Protein AF-A0AAV4LE42-F1 (afdb_monomer_lite)

Foldseek 3Di:
DDDDDDDDDDDPDPDPDDDDPDFAQADPVRHGDAQLKKWWFCCQPDPDDRHFIWTALHRQWIWGAPDPPGAIDIDGPVVCCVVGVRGPDIDDDPDRVVSNVVSVVSVVSSVVD

Sequence (113 aa):
MVLSVSVGTIFAATPKSIGGGGSSTSYENGVSMLAGDILVTQDTSSSGITGHAAIVVSPGSIVHIKGPGYHPEIVTYNWWKLNYPRTLKVIRFNDATKAAKAGQWALNYKTNY

Secondary structure (DSSP, 8-state):
-------------------S-----B-TTSPBP-TTPEEEE---SSTTS--EEEEEEETTEEEEE-STTPPEEEEEHHHHHHH---EEEEE--S-HHHHHHHHHHHHHHHHT-

Radius of gyration: 17.23 Å; chains: 1; bounding box: 29×34×69 Å

Organism: NCBI:txid2771369

pLDDT: mean 71.67, std 17.23, range [35.31, 89.06]

Structure (mmCIF, N/CA/C/O backbone):
data_AF-A0AAV4LE42-F1
#
_entry.id   AF-A0AAV4LE42-F1
#
loop_
_atom_site.group_PDB
_atom_site.id
_atom_site.type_symbol
_atom_site.label_atom_id
_atom_site.label_alt_id
_atom_site.label_comp_id
_atom_site.label_asym_id
_atom_site.label_entity_id
_atom_site.label_seq_id
_atom_site.pdbx_PDB_ins_code
_atom_site.Cartn_x
_atom_site.Cartn_y
_atom_site.Cartn_z
_atom_site.occupancy
_atom_site.B_iso_or_equiv
_atom_site.auth_seq_id
_atom_site.auth_comp_id
_atom_site.auth_asym_id
_atom_site.auth_atom_id
_atom_site.pdbx_PDB_model_num
ATOM 1 N N . MET A 1 1 ? -4.659 16.912 44.720 1.00 42.97 1 MET A N 1
ATOM 2 C CA . MET A 1 1 ? -4.212 16.011 43.639 1.00 42.97 1 MET A CA 1
ATOM 3 C C . MET A 1 1 ? -5.129 16.269 42.452 1.00 42.97 1 MET A C 1
ATOM 5 O O . MET A 1 1 ? -6.263 15.819 42.472 1.00 42.97 1 MET A O 1
ATOM 9 N N . VAL A 1 2 ? -4.723 17.130 41.519 1.00 40.06 2 VAL A N 1
ATOM 10 C CA . VAL A 1 2 ? -5.538 17.488 40.345 1.00 40.06 2 VAL A CA 1
ATOM 11 C C . VAL A 1 2 ? -5.049 16.671 39.152 1.00 40.06 2 VAL A C 1
ATOM 13 O O . VAL A 1 2 ? -3.871 16.730 38.809 1.00 40.06 2 VAL A O 1
ATOM 16 N N . LEU A 1 3 ? -5.937 15.852 38.586 1.00 35.31 3 LEU A N 1
ATOM 17 C CA . LEU A 1 3 ? -5.687 15.074 37.373 1.00 35.31 3 LEU A CA 1
ATOM 18 C C . LEU A 1 3 ? -5.762 16.020 36.167 1.00 35.31 3 LEU A C 1
ATOM 20 O O . LEU A 1 3 ? -6.830 16.542 35.852 1.00 35.31 3 LEU A O 1
ATOM 24 N N . SER A 1 4 ? -4.639 16.235 35.487 1.00 38.38 4 SER A N 1
ATOM 25 C CA . SER A 1 4 ? -4.608 16.922 34.195 1.00 38.38 4 SER A CA 1
ATOM 26 C C . SER A 1 4 ? -5.159 15.992 33.114 1.00 38.38 4 SER A C 1
ATOM 28 O O . SER A 1 4 ? -4.542 14.977 32.795 1.00 38.38 4 SER A O 1
ATOM 30 N N . VAL A 1 5 ? -6.311 16.329 32.535 1.00 42.12 5 VAL A N 1
ATOM 31 C CA . VAL A 1 5 ? -6.830 15.657 31.338 1.00 42.12 5 VAL A CA 1
ATOM 32 C C . VAL A 1 5 ? -6.302 16.417 30.126 1.00 42.12 5 VAL A C 1
ATOM 34 O O . VAL A 1 5 ? -6.681 17.560 29.884 1.00 42.12 5 VAL A O 1
ATOM 37 N N . SER A 1 6 ? -5.379 15.799 29.393 1.00 39.59 6 SER A N 1
ATOM 38 C CA . SER A 1 6 ? -4.873 16.339 28.131 1.00 39.59 6 SER A CA 1
ATOM 39 C C . SER A 1 6 ? -5.978 16.256 27.077 1.00 39.59 6 SER A C 1
ATOM 41 O O . SER A 1 6 ? -6.373 15.164 26.667 1.00 39.59 6 SER A O 1
ATOM 43 N N . VAL A 1 7 ? -6.508 17.406 26.661 1.00 44.97 7 VAL A N 1
ATOM 44 C CA . VAL A 1 7 ? -7.415 17.507 25.515 1.00 44.97 7 VAL A CA 1
ATOM 45 C C . VAL A 1 7 ? -6.556 17.427 24.257 1.00 44.97 7 VAL A C 1
ATOM 47 O O . VAL A 1 7 ? -5.870 18.381 23.898 1.00 44.97 7 VAL A O 1
ATOM 50 N N . GLY A 1 8 ? -6.560 16.264 23.607 1.00 35.75 8 GLY A N 1
ATOM 51 C CA . GLY A 1 8 ? -5.950 16.093 22.293 1.00 35.75 8 GLY A CA 1
ATOM 52 C C . GLY A 1 8 ? -6.700 16.935 21.264 1.00 35.75 8 GLY A C 1
ATOM 53 O O . GLY A 1 8 ? -7.886 16.719 21.022 1.00 35.75 8 GLY A O 1
ATOM 54 N N . THR A 1 9 ? -6.014 17.911 20.677 1.00 43.16 9 THR A N 1
ATOM 55 C CA . THR A 1 9 ? -6.531 18.760 19.604 1.00 43.16 9 THR A CA 1
ATOM 56 C C . THR A 1 9 ? -7.027 17.901 18.442 1.00 43.16 9 THR A C 1
ATOM 58 O O . THR A 1 9 ? -6.264 17.150 17.834 1.00 43.16 9 THR A O 1
ATOM 61 N N . ILE A 1 10 ? -8.313 18.023 18.118 1.00 38.31 10 ILE A N 1
ATOM 62 C CA . ILE A 1 10 ? -8.925 17.402 16.944 1.00 38.31 10 ILE A CA 1
ATOM 63 C C . ILE A 1 10 ? -8.524 18.259 15.738 1.00 38.31 10 ILE A C 1
ATOM 65 O O . ILE A 1 10 ? -9.052 19.353 15.545 1.00 38.31 10 ILE A O 1
ATOM 69 N N . PHE A 1 11 ? -7.552 17.813 14.942 1.00 42.44 11 PHE A N 1
ATOM 70 C CA . PHE A 1 11 ? -7.213 18.498 13.695 1.00 42.44 11 PHE A CA 1
ATOM 71 C C . PHE A 1 11 ? -8.274 18.187 12.634 1.00 42.44 11 PHE A C 1
ATOM 73 O O . PHE A 1 11 ? -8.238 17.150 11.976 1.00 42.44 11 PHE A O 1
ATOM 80 N N . ALA A 1 12 ? -9.212 19.117 12.451 1.00 42.84 12 ALA A N 1
ATOM 81 C CA . ALA A 1 12 ? -9.988 19.237 11.225 1.00 42.84 12 ALA A CA 1
ATOM 82 C C . ALA A 1 12 ? -9.087 19.865 10.150 1.00 42.84 12 ALA A C 1
ATOM 84 O O . ALA A 1 12 ? -8.972 21.084 10.053 1.00 42.84 12 ALA A O 1
ATOM 85 N N . ALA A 1 13 ? -8.409 19.033 9.363 1.00 39.25 13 ALA A N 1
ATOM 86 C CA . ALA A 1 13 ? -7.745 19.486 8.14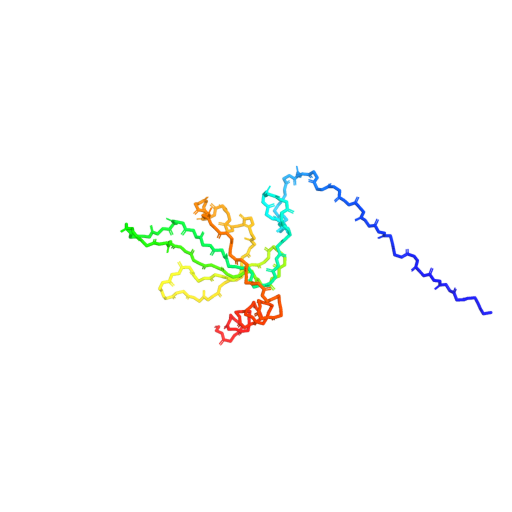9 1.00 39.25 13 ALA A CA 1
ATOM 87 C C . ALA A 1 13 ? -8.661 19.187 6.961 1.00 39.25 13 ALA A C 1
ATOM 89 O O . ALA A 1 13 ? -8.878 18.031 6.610 1.00 39.25 13 ALA A O 1
ATOM 90 N N . THR A 1 14 ? -9.187 20.229 6.321 1.00 50.03 14 THR A N 1
ATOM 91 C CA . THR A 1 14 ? -9.559 20.148 4.909 1.00 50.03 14 THR A CA 1
ATOM 92 C C . THR A 1 14 ? -8.254 20.002 4.118 1.00 50.03 14 THR A C 1
ATOM 94 O O . THR A 1 14 ? -7.420 20.909 4.173 1.00 50.03 14 THR A O 1
ATOM 97 N N . PRO A 1 15 ? -7.986 18.892 3.403 1.00 47.41 15 PRO A N 1
ATOM 98 C CA . PRO A 1 15 ? -6.754 18.817 2.635 1.00 47.41 15 PRO A CA 1
ATOM 99 C C . PRO A 1 15 ? -6.891 19.672 1.370 1.00 47.41 15 PRO A C 1
ATOM 101 O O . PRO A 1 15 ? -7.374 19.229 0.330 1.00 47.41 15 PRO A O 1
ATOM 104 N N . LYS A 1 16 ? -6.435 20.925 1.465 1.00 45.72 16 LYS A N 1
ATOM 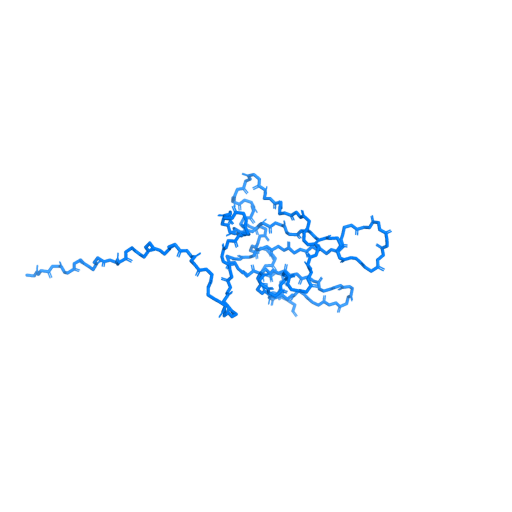105 C CA . LYS A 1 16 ? -5.981 21.715 0.321 1.00 45.72 16 LYS A CA 1
ATOM 106 C C . LYS A 1 16 ? -4.637 21.135 -0.114 1.00 45.72 16 LYS A C 1
ATOM 108 O O . LYS A 1 16 ? -3.665 21.200 0.632 1.00 45.72 16 LYS A O 1
ATOM 113 N N . SER A 1 17 ? -4.611 20.543 -1.305 1.00 42.53 17 SER A N 1
ATOM 114 C CA . SER A 1 17 ? -3.416 19.944 -1.900 1.00 42.53 17 SER A CA 1
ATOM 115 C C . SER A 1 17 ? -2.323 21.006 -2.070 1.00 42.53 17 SER A C 1
ATOM 117 O O . SER A 1 17 ? -2.450 21.913 -2.893 1.00 42.53 17 SER A O 1
ATOM 119 N N . ILE A 1 18 ? -1.273 20.920 -1.252 1.00 43.75 18 ILE A N 1
ATOM 120 C CA . ILE A 1 18 ? -0.014 21.642 -1.436 1.00 43.75 18 ILE A CA 1
ATOM 121 C C . ILE A 1 18 ? 1.009 20.592 -1.853 1.00 43.75 18 ILE A C 1
ATOM 123 O O . ILE A 1 18 ? 1.241 19.622 -1.135 1.00 43.75 18 ILE A O 1
ATOM 127 N N . GLY A 1 19 ? 1.569 20.776 -3.049 1.00 45.75 19 GLY A N 1
ATOM 128 C CA . GLY A 1 19 ? 2.579 19.904 -3.630 1.00 45.75 19 GLY A CA 1
ATOM 129 C C . GLY A 1 19 ? 3.749 19.673 -2.676 1.00 45.75 19 GLY A C 1
ATOM 130 O O . GLY A 1 19 ? 4.466 20.593 -2.299 1.00 45.75 19 GLY A O 1
ATOM 131 N N . GLY A 1 20 ? 3.923 18.414 -2.313 1.00 36.09 20 GLY A N 1
ATOM 132 C CA . GLY A 1 20 ? 5.030 17.854 -1.555 1.00 36.09 20 GLY A CA 1
ATOM 133 C C . GLY A 1 20 ? 4.809 16.348 -1.557 1.00 36.09 20 GLY A C 1
ATOM 134 O O . GLY A 1 20 ? 3.660 15.916 -1.508 1.00 36.09 20 GLY A O 1
ATOM 135 N N . GLY A 1 21 ? 5.862 15.543 -1.694 1.00 43.38 21 GLY A N 1
ATOM 136 C CA . GLY A 1 21 ? 5.797 14.076 -1.757 1.00 43.38 21 GLY A CA 1
ATOM 137 C C . GLY A 1 21 ? 5.320 13.421 -0.453 1.00 43.38 21 GLY A C 1
ATOM 138 O O . GLY A 1 21 ? 6.027 12.602 0.120 1.00 43.38 21 GLY A O 1
ATOM 139 N N . GLY A 1 22 ? 4.144 13.804 0.040 1.00 48.38 22 GLY A N 1
ATOM 140 C CA . GLY A 1 22 ? 3.448 13.218 1.171 1.00 48.38 22 GLY A CA 1
ATOM 141 C C . GLY A 1 22 ? 2.539 12.094 0.699 1.00 48.38 22 GLY A C 1
ATOM 142 O O . GLY A 1 22 ? 1.980 12.141 -0.394 1.00 48.38 22 GLY A O 1
ATOM 143 N N . SER A 1 23 ? 2.419 11.053 1.512 1.00 57.00 23 SER A N 1
ATOM 144 C CA . SER A 1 23 ? 1.556 9.913 1.230 1.00 57.00 23 SER A CA 1
ATOM 145 C C . SER A 1 23 ? 0.089 10.351 1.302 1.00 57.00 23 SER A C 1
ATOM 147 O O . SER A 1 23 ? -0.420 10.644 2.382 1.00 57.00 23 SER A O 1
ATOM 149 N N . SER A 1 24 ? -0.589 10.450 0.159 1.00 70.12 24 SER A N 1
ATOM 150 C CA . SER A 1 24 ? -2.027 10.729 0.123 1.00 70.12 24 SER A CA 1
ATOM 151 C C . SER A 1 24 ? -2.777 9.583 0.808 1.00 70.12 24 SER A C 1
ATOM 153 O O . SER A 1 24 ? -2.629 8.431 0.416 1.00 70.12 24 SER A O 1
ATOM 155 N N . THR A 1 25 ? -3.573 9.884 1.835 1.00 79.69 25 THR A N 1
ATOM 156 C CA . THR A 1 25 ? -4.330 8.886 2.620 1.00 79.69 25 THR A CA 1
ATOM 157 C C . THR A 1 25 ? -5.738 8.624 2.075 1.00 79.69 25 THR A C 1
ATOM 159 O O . THR A 1 25 ? -6.483 7.813 2.626 1.00 79.69 25 THR A O 1
ATOM 162 N N . SER A 1 26 ? -6.119 9.318 1.000 1.00 81.62 26 SER A N 1
ATOM 163 C CA . SER A 1 26 ? -7.416 9.219 0.325 1.00 81.62 26 SER A CA 1
ATOM 164 C C . SER A 1 26 ? -7.227 9.210 -1.194 1.00 81.62 26 SER A C 1
ATOM 166 O O . SER A 1 26 ? -6.241 9.741 -1.709 1.00 81.62 26 SER A O 1
ATOM 168 N N . TYR A 1 27 ? -8.177 8.605 -1.903 1.00 80.81 27 TYR A N 1
ATOM 169 C CA . TYR A 1 27 ? -8.264 8.633 -3.361 1.00 80.81 27 TYR A CA 1
ATOM 170 C C . TYR A 1 27 ? -8.740 10.007 -3.865 1.00 80.81 27 TYR A C 1
ATOM 172 O O . TYR A 1 27 ? -9.288 10.806 -3.108 1.00 80.81 27 TYR A O 1
ATOM 180 N N . GLU A 1 28 ? -8.596 10.264 -5.170 1.00 77.69 28 GLU A N 1
ATOM 181 C CA . GLU A 1 28 ? -8.984 11.541 -5.805 1.00 77.69 28 GLU A CA 1
ATOM 182 C C . GLU A 1 28 ? -10.477 11.868 -5.659 1.00 77.69 28 GLU A C 1
ATOM 184 O O . GLU A 1 28 ? -10.867 13.029 -5.672 1.00 77.69 28 GLU A O 1
ATOM 189 N N . ASN A 1 29 ? -11.319 10.844 -5.497 1.00 74.81 29 ASN A N 1
ATOM 190 C CA . ASN A 1 29 ? -12.755 10.996 -5.261 1.00 74.81 29 ASN A CA 1
ATOM 191 C C . ASN A 1 29 ? -13.105 11.272 -3.783 1.00 74.81 29 ASN A C 1
ATOM 193 O O . ASN A 1 29 ? -14.278 11.236 -3.421 1.00 74.81 29 ASN A O 1
ATOM 197 N N . GLY A 1 30 ? -12.105 11.487 -2.922 1.00 76.12 30 GLY A N 1
ATOM 198 C CA . GLY A 1 30 ? -12.280 11.734 -1.491 1.00 76.12 30 GLY A CA 1
ATOM 199 C C . GLY A 1 30 ? -12.528 10.480 -0.647 1.00 76.12 30 GLY A C 1
ATOM 200 O O . GLY A 1 30 ? -12.696 10.591 0.565 1.00 76.12 30 GLY A O 1
ATOM 201 N N . VAL A 1 31 ? -12.534 9.281 -1.240 1.00 81.62 31 VAL A N 1
ATOM 202 C CA . VAL A 1 31 ? -12.684 8.031 -0.486 1.00 81.62 31 VAL A CA 1
ATOM 203 C C . VAL A 1 31 ? -11.389 7.733 0.267 1.00 81.62 31 VAL A C 1
ATOM 205 O O . VAL A 1 31 ? -10.316 7.655 -0.329 1.00 81.62 31 VAL A O 1
ATOM 208 N N . SER A 1 32 ? -11.480 7.527 1.581 1.00 83.88 32 SER A N 1
ATOM 209 C CA . SER A 1 32 ? -10.322 7.162 2.402 1.00 83.88 32 SER A CA 1
ATOM 210 C C . SER A 1 32 ? -9.764 5.798 2.002 1.00 83.88 32 SER A C 1
ATOM 212 O O . SER A 1 32 ? -10.525 4.849 1.784 1.00 83.88 32 SER A O 1
ATOM 214 N N . MET A 1 33 ? -8.437 5.692 1.936 1.00 85.06 33 MET A N 1
ATOM 215 C CA . MET A 1 33 ? -7.749 4.440 1.629 1.00 85.06 33 MET A CA 1
ATOM 216 C C . MET A 1 33 ? -7.768 3.527 2.850 1.00 85.06 33 MET A C 1
ATOM 218 O O . MET A 1 33 ? -7.416 3.955 3.951 1.00 85.06 33 MET A O 1
ATOM 222 N N . LEU A 1 34 ? -8.151 2.266 2.656 1.00 85.12 34 LEU A N 1
ATOM 223 C CA .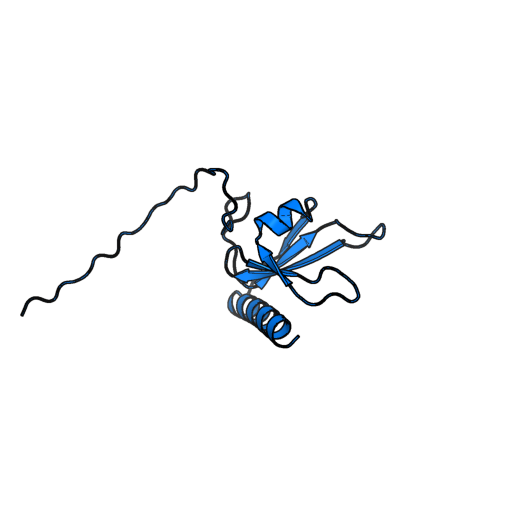 LEU A 1 34 ? -8.186 1.273 3.725 1.00 85.12 34 LEU A CA 1
ATOM 224 C C . LEU A 1 34 ? -7.288 0.087 3.389 1.00 85.12 34 LEU A C 1
ATOM 226 O O . LEU A 1 34 ? -7.107 -0.275 2.227 1.00 85.12 34 LEU A O 1
ATOM 230 N N . ALA A 1 35 ? -6.737 -0.531 4.433 1.00 84.94 35 ALA A N 1
ATOM 231 C CA . ALA A 1 35 ? -5.989 -1.769 4.288 1.00 84.94 35 ALA A CA 1
ATOM 232 C C . ALA A 1 35 ? -6.885 -2.854 3.667 1.00 84.94 35 ALA A C 1
ATOM 234 O O . ALA A 1 35 ? -8.003 -3.089 4.131 1.00 84.94 35 ALA A O 1
ATOM 235 N N . GLY A 1 36 ? -6.381 -3.510 2.625 1.00 82.06 36 GLY A N 1
ATOM 236 C CA . GLY A 1 36 ? -7.116 -4.498 1.842 1.00 82.06 36 GLY A CA 1
ATOM 237 C C . GLY A 1 36 ? -7.810 -3.961 0.595 1.00 82.06 36 GLY A C 1
ATOM 238 O O . GLY A 1 36 ? -8.404 -4.756 -0.131 1.00 82.06 36 GLY A O 1
ATOM 239 N N . ASP A 1 37 ? -7.742 -2.656 0.318 1.00 85.19 37 ASP A N 1
ATOM 240 C CA . ASP A 1 37 ? -8.165 -2.140 -0.982 1.00 85.19 37 ASP A CA 1
ATOM 241 C C . ASP A 1 37 ? -7.253 -2.682 -2.084 1.00 85.19 37 ASP A C 1
ATOM 243 O O . ASP A 1 37 ? -6.027 -2.637 -1.967 1.00 85.19 37 ASP A O 1
ATOM 247 N N . ILE A 1 38 ? -7.850 -3.163 -3.172 1.00 86.62 38 ILE A N 1
ATOM 248 C CA . ILE A 1 38 ? -7.126 -3.679 -4.333 1.00 86.62 38 ILE A CA 1
ATOM 249 C C . ILE A 1 38 ? -7.136 -2.610 -5.423 1.00 86.62 38 ILE A C 1
ATOM 251 O O . ILE A 1 38 ? -8.197 -2.145 -5.843 1.00 86.62 38 ILE A O 1
ATOM 255 N N . LEU A 1 39 ? -5.950 -2.239 -5.891 1.00 86.25 39 LEU A N 1
ATOM 256 C CA . LEU A 1 39 ? -5.738 -1.319 -7.002 1.00 86.25 39 LEU A CA 1
ATOM 257 C C . LEU A 1 39 ? -5.428 -2.128 -8.254 1.00 86.25 39 LEU A C 1
ATOM 259 O O . LEU A 1 39 ? -4.531 -2.967 -8.237 1.00 86.25 39 LEU A O 1
ATOM 263 N N . VAL A 1 40 ? -6.154 -1.862 -9.337 1.00 83.69 40 VAL A N 1
ATOM 264 C CA . VAL A 1 40 ? -5.936 -2.512 -10.635 1.00 83.69 40 VAL A CA 1
ATOM 265 C C . VAL A 1 40 ? -5.733 -1.448 -11.708 1.00 83.69 40 VAL A C 1
ATOM 267 O O . VAL A 1 40 ? -6.543 -0.522 -11.828 1.00 83.69 40 VAL A O 1
ATOM 270 N N . THR A 1 41 ? -4.667 -1.571 -12.498 1.00 79.19 41 THR A N 1
ATOM 271 C CA . THR A 1 41 ? -4.363 -0.674 -13.625 1.00 79.19 41 THR A CA 1
ATOM 272 C C . THR A 1 41 ? -4.559 -1.373 -14.971 1.00 79.19 41 THR A C 1
ATOM 274 O O . THR A 1 41 ? -4.7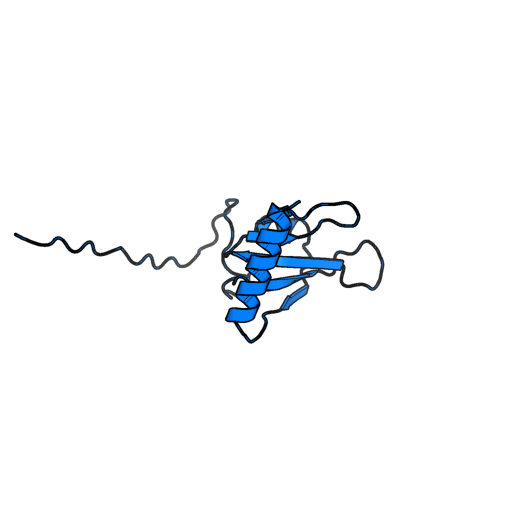14 -2.591 -15.048 1.00 79.19 41 THR A O 1
ATOM 277 N N . GLN A 1 42 ? -4.565 -0.596 -16.054 1.00 70.12 42 GLN A N 1
ATOM 278 C CA . GLN A 1 42 ? -4.451 -1.088 -17.436 1.00 70.12 42 GLN A CA 1
ATOM 279 C C . GLN A 1 42 ? -3.017 -0.984 -17.982 1.00 70.12 42 GLN A C 1
ATOM 281 O O . GLN A 1 42 ? -2.807 -1.109 -19.186 1.00 70.12 42 GLN A O 1
ATOM 286 N N . ASP A 1 43 ? -2.026 -0.733 -17.126 1.00 61.06 43 ASP A N 1
ATOM 287 C CA . ASP A 1 43 ? -0.631 -0.582 -17.543 1.00 61.06 43 ASP A CA 1
ATOM 288 C C . ASP A 1 43 ? 0.019 -1.963 -17.672 1.00 61.06 43 ASP A C 1
ATOM 290 O O . ASP A 1 43 ? 0.590 -2.478 -16.724 1.00 61.06 43 ASP A O 1
ATOM 294 N N . THR A 1 44 ? -0.142 -2.591 -18.836 1.00 57.44 44 THR A N 1
ATOM 295 C CA . THR A 1 44 ? 0.345 -3.944 -19.157 1.00 57.44 44 THR A CA 1
ATOM 296 C C . THR A 1 44 ? 1.429 -3.901 -20.242 1.00 57.44 44 THR A C 1
ATOM 298 O O . THR A 1 44 ? 1.426 -3.020 -21.102 1.00 57.44 44 THR A O 1
ATOM 301 N N . SER A 1 45 ? 2.336 -4.886 -20.234 1.00 54.09 45 SER A N 1
ATOM 302 C CA . SER A 1 45 ? 3.293 -5.177 -21.317 1.00 54.09 45 SER A CA 1
ATOM 303 C C . SER A 1 45 ? 2.703 -6.004 -22.478 1.00 54.09 45 SER A C 1
ATOM 305 O O . SER A 1 45 ? 3.394 -6.258 -23.461 1.00 54.09 45 SER A O 1
ATOM 307 N N . SER A 1 46 ? 1.438 -6.432 -22.384 1.00 48.59 46 SER A N 1
ATOM 308 C CA . SER A 1 46 ? 0.725 -7.270 -23.356 1.00 48.59 46 SER A CA 1
ATOM 309 C C . SER A 1 46 ? -0.742 -6.840 -23.539 1.00 48.59 46 SER A C 1
ATOM 311 O O . SER A 1 46 ? -1.509 -6.688 -22.584 1.00 48.59 46 SER A O 1
ATOM 313 N N . SER A 1 47 ? -1.147 -6.629 -24.789 1.00 44.06 47 SER A N 1
ATOM 314 C CA . SER A 1 47 ? -2.478 -6.166 -25.188 1.00 44.06 47 SER A CA 1
ATOM 315 C C . SER A 1 47 ? -3.587 -7.116 -24.701 1.00 44.06 47 SER A C 1
ATOM 317 O O . SER A 1 47 ? -3.731 -8.210 -25.236 1.00 44.06 47 SER A O 1
ATOM 319 N N . GLY A 1 48 ? -4.399 -6.697 -23.721 1.00 47.19 48 GLY A N 1
ATOM 320 C CA . GLY A 1 48 ? -5.644 -7.393 -23.347 1.00 47.19 48 GLY A CA 1
ATOM 321 C C . GLY A 1 48 ? -5.750 -7.939 -21.916 1.00 47.19 48 GLY A C 1
ATOM 322 O O . GLY A 1 48 ? -6.798 -8.476 -21.571 1.00 47.19 48 GLY A O 1
ATOM 323 N N . ILE A 1 49 ? -4.733 -7.775 -21.063 1.00 55.16 49 ILE A N 1
ATOM 324 C CA . ILE A 1 49 ? -4.782 -8.183 -19.646 1.00 55.16 49 ILE A CA 1
ATOM 325 C C . ILE A 1 49 ? -4.718 -6.933 -18.759 1.00 55.16 49 ILE A C 1
ATOM 327 O O . ILE A 1 49 ? -3.865 -6.077 -18.962 1.00 55.16 49 ILE A O 1
ATOM 331 N N . THR A 1 50 ? -5.620 -6.796 -17.784 1.00 57.97 50 THR A N 1
ATOM 332 C CA . THR A 1 50 ? -5.515 -5.793 -16.702 1.00 57.97 50 THR A CA 1
ATOM 333 C C . THR A 1 50 ? -4.110 -5.830 -16.096 1.00 57.97 50 THR A C 1
ATOM 335 O O . THR A 1 50 ? -3.663 -6.876 -15.636 1.00 57.97 50 THR A O 1
ATOM 338 N N . GLY A 1 51 ? -3.398 -4.710 -16.184 1.00 66.69 51 GLY A N 1
ATOM 339 C CA . GLY A 1 51 ? -1.953 -4.681 -16.368 1.00 66.69 51 GLY A CA 1
ATOM 340 C C . GLY A 1 51 ? -1.078 -4.528 -15.144 1.00 66.69 51 GLY A C 1
ATOM 341 O O . GLY A 1 51 ? 0.104 -4.832 -15.223 1.00 66.69 51 GLY A O 1
ATOM 342 N N . HIS A 1 52 ? -1.627 -4.166 -13.996 1.00 81.88 52 HIS A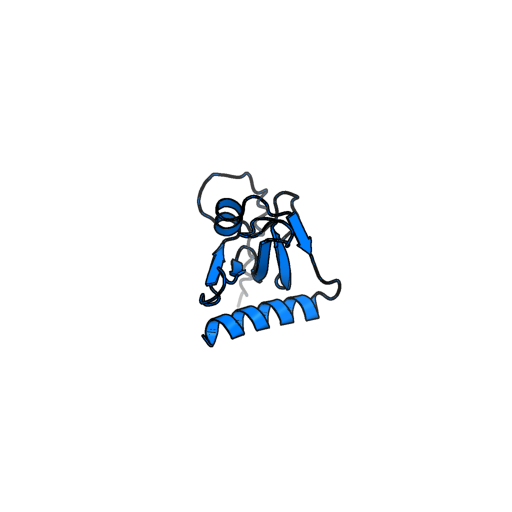 N 1
ATOM 343 C CA . HIS A 1 52 ? -0.882 -4.265 -12.749 1.00 81.88 52 HIS A CA 1
ATOM 344 C C . HIS A 1 52 ? -1.838 -4.303 -11.581 1.00 81.88 52 HIS A C 1
ATOM 346 O O . HIS A 1 52 ? -2.893 -3.665 -11.622 1.00 81.88 52 HIS A O 1
ATOM 352 N N . ALA A 1 53 ? -1.472 -5.036 -10.537 1.00 86.12 53 ALA A N 1
ATOM 353 C CA . ALA A 1 53 ? -2.271 -5.130 -9.330 1.00 86.12 5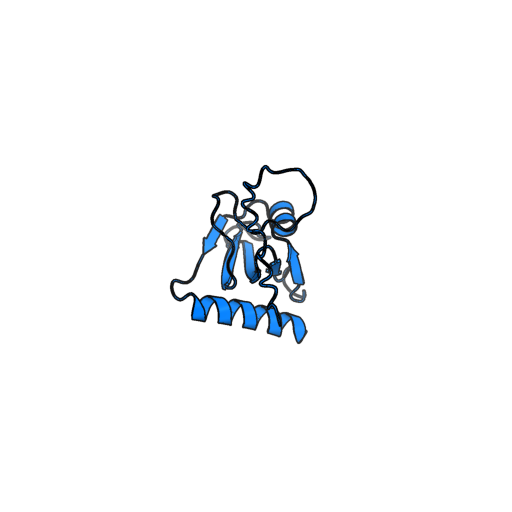3 ALA A CA 1
ATOM 354 C C . ALA A 1 53 ? -1.430 -4.786 -8.103 1.00 86.12 53 ALA A C 1
ATOM 356 O O . ALA A 1 53 ? -0.257 -5.149 -8.005 1.00 86.12 53 ALA A O 1
ATOM 357 N N . ALA A 1 54 ? -2.060 -4.100 -7.160 1.00 86.62 54 ALA A N 1
ATOM 358 C CA . ALA A 1 54 ? -1.485 -3.795 -5.865 1.00 86.62 54 ALA A CA 1
ATOM 359 C C . ALA A 1 54 ? -2.547 -3.858 -4.775 1.00 86.62 54 ALA A C 1
ATOM 361 O O . ALA A 1 54 ? -3.746 -3.769 -5.045 1.00 86.62 54 ALA A O 1
ATOM 362 N N . ILE A 1 55 ? -2.097 -4.003 -3.535 1.00 87.50 55 ILE A N 1
ATOM 363 C CA . ILE A 1 55 ? -2.957 -4.041 -2.356 1.00 87.50 55 ILE A CA 1
ATOM 364 C C . ILE A 1 55 ? -2.509 -2.991 -1.348 1.00 87.50 55 ILE A C 1
ATOM 366 O O . ILE A 1 55 ? -1.335 -2.900 -0.986 1.00 87.50 55 ILE A O 1
ATOM 370 N N . VAL A 1 56 ? -3.451 -2.177 -0.890 1.00 88.38 56 VAL A N 1
ATOM 371 C CA . VAL A 1 56 ? -3.206 -1.175 0.144 1.00 88.38 56 VAL A CA 1
ATOM 372 C C . VAL A 1 56 ? -2.988 -1.895 1.471 1.00 88.38 56 VAL A C 1
ATOM 374 O O . VAL A 1 56 ? -3.810 -2.710 1.889 1.00 88.38 56 VAL A O 1
ATOM 377 N N . VAL A 1 57 ? -1.882 -1.600 2.149 1.00 87.38 57 VAL A N 1
ATOM 378 C CA . VAL A 1 57 ? -1.540 -2.202 3.453 1.00 87.38 57 VAL A CA 1
ATOM 379 C C . VAL A 1 57 ? -1.780 -1.240 4.613 1.00 87.38 57 VAL A C 1
ATOM 381 O O . VAL A 1 57 ? -2.087 -1.665 5.724 1.00 87.38 57 VAL A O 1
ATOM 384 N N . SER A 1 58 ? -1.714 0.062 4.343 1.00 85.75 58 SER A N 1
ATOM 385 C CA . SER A 1 58 ? -2.099 1.143 5.252 1.00 85.75 58 SER A CA 1
ATOM 386 C C . SER A 1 58 ? -2.469 2.383 4.430 1.00 85.75 58 SER A C 1
ATOM 388 O O . SER A 1 58 ? -2.120 2.438 3.250 1.00 85.75 58 SER A O 1
ATOM 390 N N . PRO A 1 59 ? -3.138 3.400 5.001 1.00 85.12 59 PRO A N 1
ATOM 391 C CA . PRO A 1 59 ? -3.451 4.623 4.265 1.00 85.12 59 PRO A CA 1
ATOM 392 C C . PRO A 1 59 ? -2.203 5.218 3.597 1.00 85.12 59 PRO A C 1
ATOM 394 O O . PRO A 1 59 ? -1.209 5.500 4.263 1.00 85.12 59 PRO A O 1
ATOM 397 N N . GLY A 1 60 ? -2.248 5.347 2.270 1.00 83.88 60 GLY A N 1
ATOM 398 C CA . GLY A 1 60 ? -1.147 5.844 1.445 1.00 83.88 60 GLY A CA 1
ATOM 399 C C . GLY A 1 60 ? -0.013 4.854 1.145 1.00 83.88 60 GLY A C 1
ATOM 400 O O . GLY A 1 60 ? 0.791 5.143 0.261 1.00 83.88 60 GLY A O 1
ATOM 401 N N . SER A 1 61 ? 0.042 3.687 1.792 1.00 86.44 61 SER A N 1
ATOM 402 C CA . SER A 1 61 ? 1.065 2.661 1.542 1.00 86.44 61 SER A CA 1
ATOM 403 C C . SER A 1 61 ? 0.473 1.449 0.842 1.00 86.44 61 SER A C 1
ATOM 405 O O . SER A 1 61 ? -0.532 0.874 1.272 1.00 86.44 61 SER A O 1
ATOM 407 N N . ILE A 1 62 ? 1.144 1.020 -0.216 1.00 89.00 62 ILE A N 1
ATOM 408 C CA . ILE A 1 62 ? 0.664 -0.026 -1.105 1.00 89.00 62 ILE A CA 1
ATOM 409 C C . ILE A 1 62 ? 1.771 -1.041 -1.314 1.00 89.00 62 ILE A C 1
ATOM 411 O O . ILE A 1 62 ? 2.913 -0.659 -1.552 1.00 89.00 62 ILE A O 1
ATOM 415 N N . VAL A 1 63 ? 1.427 -2.323 -1.264 1.00 87.62 63 VAL A N 1
ATOM 416 C CA . VAL A 1 63 ? 2.311 -3.398 -1.704 1.00 87.62 63 VAL A CA 1
ATOM 417 C C . VAL A 1 63 ? 1.970 -3.758 -3.138 1.00 87.62 63 VAL A C 1
ATOM 419 O O . VAL A 1 63 ? 0.812 -4.030 -3.462 1.00 87.62 63 VAL A O 1
ATOM 422 N N . HIS A 1 64 ? 2.989 -3.790 -3.987 1.00 87.44 64 HIS A N 1
ATOM 423 C CA . HIS A 1 64 ? 2.868 -4.253 -5.360 1.00 87.44 64 HIS A CA 1
ATOM 424 C C . HIS A 1 64 ? 4.075 -5.099 -5.760 1.00 87.44 64 HIS A C 1
ATOM 426 O O . HIS A 1 64 ? 5.112 -5.069 -5.101 1.00 87.44 64 HIS A O 1
ATOM 432 N N . ILE A 1 65 ? 3.942 -5.859 -6.843 1.00 84.50 65 ILE A N 1
ATOM 433 C CA . ILE A 1 65 ? 5.031 -6.659 -7.410 1.00 84.50 65 ILE A CA 1
ATOM 434 C C . ILE A 1 65 ? 5.261 -6.141 -8.817 1.00 84.50 65 ILE A C 1
ATOM 436 O O . ILE A 1 65 ? 4.368 -6.259 -9.643 1.00 84.50 65 ILE A O 1
ATOM 440 N N . LYS A 1 66 ? 6.435 -5.565 -9.101 1.00 79.25 66 LYS A N 1
ATOM 441 C CA . LYS A 1 66 ? 6.731 -4.876 -10.373 1.00 79.25 66 LYS A CA 1
ATOM 442 C C . LYS A 1 66 ? 6.575 -5.756 -11.624 1.00 79.25 66 LYS A C 1
ATOM 444 O O . LYS A 1 66 ? 6.316 -5.223 -12.699 1.00 79.25 66 LYS A O 1
ATOM 449 N N . GLY A 1 67 ? 6.706 -7.071 -11.490 1.00 75.12 67 GLY A N 1
ATOM 450 C CA . GLY A 1 67 ? 6.531 -8.029 -12.576 1.00 75.12 67 GLY A CA 1
ATOM 451 C C . GLY A 1 67 ? 7.256 -9.346 -12.296 1.00 75.12 67 GLY A C 1
ATOM 452 O O . GLY A 1 67 ? 7.745 -9.553 -11.182 1.00 75.12 67 GLY A O 1
ATOM 453 N N . PRO A 1 68 ? 7.355 -10.237 -13.297 1.00 71.81 68 PRO A N 1
ATOM 454 C CA . PRO A 1 68 ? 8.070 -11.503 -13.167 1.00 71.81 68 PRO A CA 1
ATOM 455 C C . PRO A 1 68 ? 9.513 -11.293 -12.686 1.00 71.81 68 PRO A C 1
ATOM 457 O O . PRO A 1 68 ? 10.239 -10.474 -13.245 1.00 71.81 68 PRO A O 1
ATOM 460 N N . GLY A 1 69 ? 9.923 -12.026 -11.648 1.00 75.69 69 GLY A N 1
ATOM 461 C CA . GLY A 1 69 ? 11.275 -11.953 -11.078 1.00 75.69 69 GLY A CA 1
ATOM 462 C C . GLY A 1 69 ? 11.521 -10.802 -10.095 1.00 75.69 69 GLY A C 1
ATOM 463 O O . GLY A 1 69 ? 12.629 -10.694 -9.577 1.00 75.69 69 GLY A O 1
ATOM 464 N N . TYR A 1 70 ? 10.520 -9.964 -9.807 1.00 80.06 70 TYR A N 1
ATOM 465 C CA . TYR A 1 70 ? 10.619 -8.913 -8.791 1.00 80.06 70 TYR A CA 1
ATOM 466 C C . TYR A 1 70 ? 9.994 -9.349 -7.464 1.00 80.06 70 TYR A C 1
ATOM 468 O O . TYR A 1 70 ? 8.992 -10.063 -7.438 1.00 80.06 70 TYR A O 1
ATOM 476 N N . HIS A 1 71 ? 10.563 -8.871 -6.358 1.00 84.94 71 HIS A N 1
ATOM 477 C CA . HIS A 1 71 ? 9.985 -9.040 -5.027 1.00 84.94 71 HIS A CA 1
ATOM 478 C C . HIS A 1 71 ? 8.888 -8.001 -4.749 1.00 84.94 71 HIS A C 1
ATOM 480 O O . HIS A 1 71 ? 8.840 -6.961 -5.416 1.00 84.94 71 HIS A O 1
ATOM 486 N N . PRO A 1 72 ? 8.000 -8.263 -3.772 1.00 84.81 72 PRO A N 1
ATOM 487 C CA . PRO A 1 72 ? 7.025 -7.279 -3.332 1.00 84.81 72 PRO A CA 1
ATOM 488 C C . PRO A 1 72 ? 7.709 -6.034 -2.755 1.00 84.81 72 PRO A C 1
ATOM 490 O O . PRO A 1 72 ? 8.605 -6.127 -1.917 1.00 84.81 72 PRO A O 1
ATOM 493 N N . GLU A 1 73 ? 7.247 -4.858 -3.161 1.00 87.00 73 GLU A N 1
ATOM 494 C CA . GLU A 1 73 ? 7.755 -3.569 -2.694 1.00 87.00 73 GLU A CA 1
ATOM 495 C C . GLU A 1 73 ? 6.622 -2.744 -2.079 1.00 87.00 73 GLU A C 1
ATOM 497 O O . GLU A 1 73 ? 5.480 -2.798 -2.542 1.00 87.00 73 GLU A O 1
ATOM 502 N N . ILE A 1 74 ? 6.943 -1.984 -1.024 1.00 89.06 74 ILE A N 1
ATOM 503 C CA . ILE A 1 74 ? 6.031 -0.990 -0.454 1.00 89.06 74 ILE A CA 1
ATOM 504 C C . ILE A 1 74 ? 6.311 0.348 -1.129 1.00 89.06 74 ILE A C 1
ATOM 506 O O . ILE A 1 74 ? 7.393 0.909 -0.973 1.00 89.06 74 ILE A O 1
ATOM 510 N N . VAL A 1 75 ? 5.306 0.885 -1.808 1.00 87.69 75 VAL A N 1
ATOM 511 C CA . VAL A 1 75 ? 5.351 2.199 -2.452 1.00 87.69 75 VAL A CA 1
ATOM 512 C C . VAL A 1 75 ? 4.235 3.090 -1.929 1.00 87.69 75 VAL A C 1
ATOM 514 O O . VAL A 1 75 ? 3.245 2.623 -1.360 1.00 87.69 75 VAL A O 1
ATOM 517 N N . THR A 1 76 ? 4.385 4.398 -2.118 1.00 87.19 76 THR A N 1
ATOM 518 C CA . THR A 1 76 ? 3.317 5.346 -1.789 1.00 87.19 76 THR A CA 1
ATOM 519 C C . THR A 1 76 ? 2.264 5.385 -2.893 1.00 87.19 76 THR A C 1
ATOM 521 O O . THR A 1 76 ? 2.563 5.146 -4.065 1.00 87.19 76 THR A O 1
ATOM 524 N N . TYR A 1 77 ? 1.031 5.762 -2.552 1.00 83.69 77 TYR A N 1
ATOM 525 C CA . TYR A 1 77 ? -0.033 5.955 -3.544 1.00 83.69 77 TYR A CA 1
ATOM 526 C C . TYR A 1 77 ? 0.309 6.993 -4.610 1.00 83.69 77 TYR A C 1
ATOM 528 O O . TYR A 1 77 ? 0.017 6.790 -5.787 1.00 83.69 77 TYR A O 1
ATOM 536 N N . ASN A 1 78 ? 1.009 8.061 -4.234 1.00 84.06 78 ASN A N 1
ATOM 537 C CA . ASN A 1 78 ? 1.471 9.047 -5.206 1.00 84.06 78 ASN A CA 1
ATOM 538 C C . ASN A 1 78 ? 2.517 8.460 -6.159 1.00 84.06 78 ASN A C 1
ATOM 540 O O . ASN A 1 78 ? 2.420 8.683 -7.363 1.00 84.06 78 ASN A O 1
ATOM 544 N N . TRP A 1 79 ? 3.462 7.659 -5.655 1.00 86.12 79 TRP A N 1
ATOM 545 C CA . TRP A 1 79 ? 4.407 6.951 -6.517 1.00 86.12 79 TRP A CA 1
ATOM 546 C C . TRP A 1 79 ? 3.679 5.991 -7.466 1.00 86.12 79 TRP A C 1
ATOM 548 O O . TRP A 1 79 ? 3.937 6.012 -8.668 1.00 86.12 79 TRP A O 1
ATOM 558 N N . TRP A 1 80 ? 2.717 5.216 -6.957 1.00 82.50 80 TRP A N 1
ATOM 559 C CA . TRP A 1 80 ? 1.910 4.301 -7.765 1.00 82.50 80 TRP A CA 1
ATOM 560 C C . TRP A 1 80 ? 1.162 5.027 -8.882 1.00 82.50 80 TRP A C 1
ATOM 562 O O . TRP A 1 80 ? 1.257 4.620 -10.032 1.00 82.50 80 TRP A O 1
ATOM 572 N N . LYS A 1 81 ? 0.481 6.137 -8.578 1.00 82.62 81 LYS A N 1
ATOM 573 C CA . LYS A 1 81 ? -0.221 6.944 -9.586 1.00 82.62 81 LYS A CA 1
ATOM 574 C C . LYS A 1 81 ? 0.708 7.493 -10.665 1.00 82.62 81 LYS A C 1
ATOM 576 O O . LYS A 1 81 ? 0.309 7.572 -11.819 1.00 82.62 81 LYS A O 1
ATOM 581 N N . LEU A 1 82 ? 1.913 7.920 -10.289 1.00 83.56 82 LEU A N 1
ATOM 582 C CA . LEU A 1 82 ? 2.877 8.478 -11.238 1.00 83.56 82 LEU A CA 1
ATOM 583 C C . LEU A 1 82 ? 3.466 7.399 -12.155 1.00 83.56 82 LEU A C 1
ATOM 585 O O . LEU A 1 82 ? 3.675 7.659 -13.335 1.00 83.56 82 LEU A O 1
ATOM 589 N N . ASN A 1 83 ? 3.714 6.200 -11.624 1.00 80.88 83 ASN A N 1
ATOM 590 C CA . ASN A 1 83 ? 4.320 5.096 -12.374 1.00 80.88 83 ASN A CA 1
ATOM 591 C C . ASN A 1 83 ? 3.288 4.235 -13.122 1.00 80.88 83 ASN A C 1
ATOM 593 O O . ASN A 1 83 ? 3.623 3.629 -14.136 1.00 80.88 83 ASN A O 1
ATOM 597 N N . TYR A 1 84 ? 2.039 4.214 -12.651 1.00 80.00 84 TYR A N 1
ATOM 598 C CA . TYR A 1 84 ? 0.908 3.486 -13.231 1.00 80.00 84 TYR A CA 1
ATOM 599 C C . TYR A 1 84 ? -0.307 4.421 -13.389 1.00 80.00 84 TYR A C 1
ATOM 601 O O . TYR A 1 84 ? -1.318 4.297 -12.676 1.00 80.00 84 TYR A O 1
ATOM 609 N N . PRO A 1 85 ? -0.213 5.411 -14.299 1.00 73.38 85 PRO A N 1
ATOM 610 C CA . PRO A 1 85 ? -1.218 6.460 -14.444 1.00 73.38 85 PRO A CA 1
ATOM 611 C C . PRO A 1 85 ? -2.566 5.935 -14.944 1.00 73.38 85 PRO A C 1
ATOM 613 O O . PRO A 1 85 ? -3.586 6.586 -14.721 1.00 73.38 85 PRO A O 1
ATOM 616 N N . ARG A 1 86 ? -2.622 4.742 -15.556 1.00 71.00 86 ARG A N 1
ATOM 617 C CA . ARG A 1 86 ? -3.879 4.120 -16.000 1.00 71.00 86 ARG A CA 1
ATOM 618 C C . ARG A 1 86 ? -4.497 3.269 -14.895 1.00 71.00 86 ARG A C 1
ATOM 620 O O . ARG A 1 86 ? -4.922 2.134 -15.130 1.00 71.00 86 ARG A O 1
ATOM 627 N N . THR A 1 87 ? -4.537 3.800 -13.673 1.00 65.06 87 THR A N 1
ATOM 628 C CA . THR A 1 87 ? -5.250 3.161 -12.562 1.00 65.06 87 THR A CA 1
ATOM 629 C C . THR A 1 87 ? -6.745 3.152 -12.882 1.00 65.06 87 THR A C 1
ATOM 631 O O . THR A 1 87 ? -7.375 4.200 -12.980 1.00 65.06 87 THR A O 1
ATOM 634 N N . LEU A 1 88 ? -7.302 1.957 -13.082 1.00 68.38 88 LEU A N 1
ATOM 635 C CA . LEU A 1 88 ? -8.649 1.766 -13.616 1.00 68.38 88 LEU A CA 1
ATOM 636 C C . LEU A 1 88 ? -9.686 1.644 -12.502 1.00 68.38 88 LEU A C 1
ATOM 638 O O . LEU A 1 88 ? -10.816 2.109 -12.649 1.00 68.38 88 LEU A O 1
ATOM 642 N N . LYS A 1 89 ? -9.332 0.950 -11.412 1.00 78.62 89 LYS A N 1
ATOM 643 C CA . LYS A 1 89 ? -10.324 0.536 -10.421 1.00 78.62 89 LYS A CA 1
ATOM 644 C C . LYS A 1 89 ? -9.722 0.319 -9.039 1.00 78.62 89 LYS A C 1
ATOM 646 O O . LYS A 1 89 ? -8.717 -0.373 -8.893 1.00 78.62 89 LYS A O 1
ATOM 651 N N . VAL A 1 90 ? -10.411 0.860 -8.037 1.00 83.75 90 VAL A N 1
ATOM 652 C CA . VAL A 1 90 ? -10.267 0.471 -6.633 1.00 83.75 90 VAL A CA 1
ATOM 653 C C . VAL A 1 90 ? -11.367 -0.538 -6.327 1.00 83.75 90 VAL A C 1
ATOM 655 O O . VAL A 1 90 ? -12.547 -0.262 -6.547 1.00 83.75 90 VAL A O 1
ATOM 658 N N . ILE A 1 91 ? -10.992 -1.716 -5.844 1.00 83.62 91 ILE A N 1
ATOM 659 C CA . ILE A 1 91 ? -11.923 -2.763 -5.430 1.00 83.62 91 ILE A CA 1
ATOM 660 C C . ILE A 1 91 ? -11.778 -2.929 -3.922 1.00 83.62 91 ILE A C 1
ATOM 662 O O . ILE A 1 91 ? -10.717 -3.309 -3.432 1.00 83.62 91 ILE A O 1
ATOM 666 N N . ARG A 1 92 ? -12.857 -2.655 -3.189 1.00 83.62 92 ARG A N 1
ATOM 667 C CA . ARG A 1 92 ? -12.934 -2.883 -1.746 1.00 83.62 92 ARG A CA 1
ATOM 668 C C . ARG A 1 92 ? -13.795 -4.104 -1.476 1.00 83.62 92 ARG A C 1
ATOM 670 O O . ARG A 1 92 ? -14.928 -4.185 -1.949 1.00 83.62 92 ARG A O 1
ATOM 677 N N . PHE A 1 93 ? -13.257 -5.052 -0.719 1.00 81.94 93 PHE A N 1
ATOM 678 C CA . PHE A 1 93 ? -14.031 -6.202 -0.273 1.00 81.94 93 PHE A CA 1
ATOM 679 C C . PHE A 1 93 ? -15.060 -5.765 0.780 1.00 81.94 93 PHE A C 1
ATOM 681 O O . PHE A 1 93 ? -14.743 -4.965 1.658 1.00 81.94 93 PHE A O 1
ATOM 688 N N . ASN A 1 94 ? -16.289 -6.283 0.695 1.00 82.88 94 ASN A N 1
ATOM 689 C CA . ASN A 1 94 ? -17.406 -5.834 1.540 1.00 82.88 94 ASN A CA 1
ATOM 690 C C . ASN A 1 94 ? -17.207 -6.152 3.038 1.00 82.88 94 ASN A C 1
ATOM 692 O O . ASN A 1 94 ? -17.801 -5.516 3.900 1.00 82.88 94 ASN A O 1
ATOM 696 N N . ASP A 1 95 ? -16.356 -7.130 3.357 1.00 85.94 95 ASP A N 1
ATOM 697 C CA . ASP A 1 95 ? -15.990 -7.490 4.728 1.00 85.94 95 ASP A CA 1
ATOM 698 C C . ASP A 1 95 ? -14.663 -6.813 5.100 1.00 85.94 95 ASP A C 1
ATOM 700 O O . ASP A 1 95 ? -13.577 -7.261 4.713 1.00 85.94 95 ASP A O 1
ATOM 704 N N . ALA A 1 96 ? -14.761 -5.718 5.855 1.00 79.25 96 ALA A N 1
ATOM 705 C CA . ALA A 1 96 ? -13.616 -4.901 6.253 1.00 79.25 96 ALA A CA 1
ATOM 706 C C . ALA A 1 96 ? -12.575 -5.683 7.073 1.00 79.25 96 ALA A C 1
ATOM 708 O O . ALA A 1 96 ? -11.377 -5.421 6.968 1.00 79.25 96 ALA A O 1
ATOM 709 N N . THR A 1 97 ? -12.997 -6.679 7.859 1.00 83.25 97 THR A N 1
ATOM 710 C CA . THR A 1 97 ? -12.078 -7.508 8.648 1.00 83.25 97 THR A CA 1
ATOM 711 C C . THR A 1 97 ? -11.266 -8.433 7.749 1.00 83.25 97 THR A C 1
ATOM 713 O O . THR A 1 97 ? -10.056 -8.571 7.935 1.00 83.25 97 THR A O 1
ATOM 716 N N . LYS A 1 98 ? -11.903 -9.061 6.754 1.00 83.31 98 LYS A N 1
ATOM 717 C CA . LYS A 1 98 ? -11.191 -9.887 5.766 1.00 83.31 98 LYS A CA 1
ATOM 718 C C . LYS A 1 98 ? -10.295 -9.046 4.860 1.00 83.31 98 LYS A C 1
ATOM 720 O O . LYS A 1 98 ? -9.177 -9.472 4.585 1.00 83.31 98 LYS A O 1
ATOM 725 N N . ALA A 1 99 ? -10.739 -7.850 4.470 1.00 79.06 99 ALA A N 1
ATOM 726 C CA . ALA A 1 99 ? -9.918 -6.901 3.719 1.00 79.06 99 ALA A CA 1
ATOM 727 C C . ALA A 1 99 ? -8.640 -6.542 4.497 1.00 79.06 99 ALA A C 1
ATOM 729 O O . ALA A 1 99 ? -7.532 -6.729 3.994 1.00 79.06 99 ALA A O 1
ATOM 730 N N . ALA A 1 100 ? -8.774 -6.153 5.768 1.00 81.38 100 ALA A N 1
ATOM 731 C CA . ALA A 1 100 ? -7.629 -5.834 6.615 1.00 81.38 100 ALA A CA 1
ATOM 732 C C . ALA A 1 100 ? -6.668 -7.027 6.768 1.00 81.38 100 ALA A C 1
ATOM 734 O O . ALA A 1 100 ? -5.455 -6.855 6.660 1.00 81.38 100 ALA A O 1
ATOM 735 N N . LYS A 1 101 ? -7.194 -8.249 6.948 1.00 85.00 101 LYS A N 1
ATOM 736 C CA . LYS A 1 101 ? -6.378 -9.476 6.992 1.00 85.00 101 LYS A CA 1
ATOM 737 C C . LYS A 1 101 ? -5.615 -9.720 5.689 1.00 85.00 101 LYS A C 1
ATOM 739 O O . LYS A 1 101 ? -4.458 -10.120 5.751 1.00 85.00 101 LYS A O 1
ATOM 744 N N . ALA A 1 102 ? -6.225 -9.461 4.533 1.00 81.31 102 ALA A N 1
ATOM 745 C CA . ALA A 1 102 ? -5.553 -9.581 3.241 1.00 81.31 102 ALA A CA 1
ATOM 746 C C . ALA A 1 102 ? -4.411 -8.560 3.094 1.00 81.31 102 ALA A C 1
ATOM 748 O O . ALA A 1 102 ? -3.312 -8.927 2.680 1.00 81.31 102 ALA A O 1
ATOM 749 N N . GLY A 1 103 ? -4.633 -7.307 3.509 1.00 83.00 103 GLY A N 1
ATOM 750 C CA . GLY A 1 103 ? -3.579 -6.287 3.549 1.00 83.00 103 GLY A CA 1
ATOM 751 C C . GLY A 1 103 ? -2.418 -6.682 4.472 1.00 83.00 103 GLY A C 1
ATOM 752 O O . GLY A 1 103 ? -1.256 -6.591 4.087 1.00 83.00 103 GLY A O 1
ATOM 753 N N . GLN A 1 104 ? -2.721 -7.203 5.664 1.00 87.25 104 GLN A N 1
ATOM 754 C CA . GLN A 1 104 ? -1.703 -7.706 6.597 1.00 87.25 104 GLN A CA 1
ATOM 755 C C . GLN A 1 104 ? -0.940 -8.909 6.039 1.00 87.25 104 GLN A C 1
ATOM 757 O O . GLN A 1 104 ? 0.278 -8.987 6.171 1.00 87.25 104 GLN A O 1
ATOM 762 N N . TRP A 1 105 ? -1.636 -9.832 5.375 1.00 86.38 105 TRP A N 1
ATOM 763 C CA . TRP A 1 105 ? -0.990 -10.961 4.717 1.00 86.38 105 TRP A CA 1
ATOM 764 C C . TRP A 1 105 ? 0.005 -10.490 3.652 1.00 86.38 105 TRP A C 1
ATOM 766 O O . TRP A 1 105 ? 1.138 -10.963 3.637 1.00 86.38 105 TRP A O 1
ATOM 776 N N . ALA A 1 106 ? -0.369 -9.510 2.827 1.00 84.44 106 ALA A N 1
ATOM 777 C CA . ALA A 1 106 ? 0.523 -8.953 1.813 1.00 84.44 106 ALA A CA 1
ATOM 778 C C . ALA A 1 106 ? 1.755 -8.261 2.421 1.00 84.44 106 ALA A C 1
ATOM 780 O O . ALA A 1 106 ? 2.872 -8.441 1.935 1.00 84.44 106 ALA A O 1
ATOM 781 N N . LEU A 1 107 ? 1.569 -7.518 3.517 1.00 84.44 107 LEU A N 1
ATOM 782 C CA . LEU A 1 107 ? 2.666 -6.897 4.261 1.00 84.44 107 LEU A CA 1
ATOM 783 C C . LEU A 1 107 ? 3.635 -7.943 4.843 1.00 84.44 107 LEU A C 1
ATOM 785 O O . LEU A 1 107 ? 4.856 -7.798 4.740 1.00 84.44 107 LEU A O 1
ATOM 789 N N . ASN A 1 108 ? 3.094 -9.019 5.416 1.00 84.31 108 ASN A N 1
ATOM 790 C CA . ASN A 1 108 ? 3.889 -10.115 5.961 1.00 84.31 108 ASN A CA 1
ATOM 791 C C . ASN A 1 108 ? 4.621 -10.875 4.854 1.00 84.31 108 ASN A C 1
ATOM 793 O O . ASN A 1 108 ? 5.799 -11.184 5.004 1.00 84.31 108 ASN A O 1
ATOM 797 N N . TYR A 1 109 ? 3.960 -11.145 3.729 1.00 81.69 109 TYR A N 1
ATOM 798 C CA . TYR A 1 109 ? 4.576 -11.808 2.581 1.00 81.69 109 TYR A CA 1
ATOM 799 C C . TYR A 1 109 ? 5.771 -11.006 2.052 1.00 81.69 109 TYR A C 1
ATOM 801 O O . TYR A 1 109 ? 6.846 -11.567 1.865 1.00 81.69 109 TYR A O 1
ATOM 809 N N . LYS A 1 110 ? 5.619 -9.679 1.934 1.00 81.38 110 LYS A N 1
ATOM 810 C CA . LYS A 1 110 ? 6.715 -8.761 1.598 1.00 81.38 110 LYS A CA 1
ATOM 811 C C . LYS A 1 110 ? 7.871 -8.812 2.600 1.00 81.38 110 LYS A C 1
ATOM 813 O O . LYS A 1 110 ? 9.005 -8.574 2.222 1.00 81.38 110 LYS A O 1
ATOM 818 N N . THR A 1 111 ? 7.589 -9.017 3.885 1.00 78.00 111 THR A N 1
ATOM 819 C CA . THR A 1 111 ? 8.619 -9.033 4.942 1.00 78.00 111 THR A CA 1
ATOM 820 C C . THR A 1 111 ? 9.421 -10.338 4.961 1.00 78.00 111 THR A C 1
ATOM 822 O O . THR A 1 111 ? 10.553 -10.344 5.428 1.00 78.00 111 THR A O 1
ATOM 825 N N . ASN A 1 112 ? 8.841 -11.434 4.467 1.00 73.44 112 ASN A N 1
ATOM 826 C CA . ASN A 1 112 ? 9.471 -12.758 4.447 1.00 73.44 112 ASN A CA 1
ATOM 827 C C . ASN A 1 112 ? 10.285 -13.048 3.168 1.00 73.44 112 ASN A C 1
ATOM 829 O O . ASN A 1 112 ? 10.849 -14.135 3.057 1.00 73.44 112 ASN A O 1
ATOM 833 N N . TYR A 1 113 ? 10.330 -12.104 2.226 1.00 58.03 113 TYR A N 1
ATOM 834 C CA . TYR A 1 113 ? 11.154 -12.115 1.011 1.00 58.03 113 TYR A CA 1
ATOM 835 C C . TYR A 1 113 ? 12.168 -10.971 1.066 1.00 58.03 113 TYR A C 1
ATOM 837 O O . TYR A 1 113 ? 13.279 -11.156 0.524 1.00 58.03 113 TYR A O 1
#